Protein AF-A0A9E5D4A3-F1 (afdb_monomer_lite)

Radius of gyration: 12.53 Å; chains: 1; bounding box: 36×24×28 Å

Sequence (69 aa):
LSGLDSAGLGSPEGRISHLAASMEKGLFIVDVWESEALLGAFSETLVPLISGTGATPAAPRILPLHNTL

Structure (mmCIF, N/CA/C/O backbone):
data_AF-A0A9E5D4A3-F1
#
_entry.id   AF-A0A9E5D4A3-F1
#
loop_
_atom_site.group_PDB
_atom_site.id
_atom_site.type_symbol
_atom_site.label_atom_id
_atom_site.label_alt_id
_atom_site.label_comp_id
_atom_site.label_asym_id
_atom_site.label_entity_id
_atom_site.label_seq_id
_atom_site.pdbx_PDB_ins_code
_atom_site.Cartn_x
_atom_site.Cartn_y
_atom_site.Cartn_z
_atom_site.occupancy
_atom_site.B_iso_or_equiv
_atom_site.auth_seq_id
_atom_site.auth_comp_id
_atom_site.auth_asym_id
_atom_site.auth_atom_id
_atom_site.pdbx_PDB_model_num
ATOM 1 N N . LEU A 1 1 ? -6.578 -8.258 10.930 1.00 52.44 1 LEU A N 1
ATOM 2 C CA . LEU A 1 1 ? -5.665 -9.206 10.249 1.00 52.44 1 LEU A CA 1
ATOM 3 C C . LEU A 1 1 ? -6.412 -10.404 9.645 1.00 52.44 1 LEU A C 1
ATOM 5 O O . LEU A 1 1 ? -6.135 -10.723 8.502 1.00 52.44 1 LEU A O 1
ATOM 9 N N . SER A 1 2 ? -7.448 -10.959 10.297 1.00 57.31 2 SER A N 1
ATOM 10 C CA . SER A 1 2 ? -8.200 -12.138 9.806 1.00 57.31 2 SER A CA 1
ATOM 11 C C . SER A 1 2 ? -8.753 -12.071 8.369 1.00 57.31 2 SER A C 1
ATOM 13 O O . SER A 1 2 ? -8.808 -13.098 7.699 1.00 57.31 2 SER A O 1
ATOM 15 N N . GLY A 1 3 ? -9.153 -10.894 7.870 1.00 59.88 3 GLY A N 1
ATOM 16 C CA . GLY A 1 3 ? -9.667 -10.740 6.500 1.00 59.88 3 GLY A CA 1
ATOM 17 C C . GLY A 1 3 ? -8.601 -10.849 5.402 1.00 59.88 3 GLY A C 1
ATOM 18 O O . GLY A 1 3 ? -8.890 -11.374 4.333 1.00 59.88 3 GLY A O 1
ATOM 19 N N . LEU A 1 4 ? -7.366 -10.405 5.671 1.00 58.81 4 LEU A N 1
ATOM 20 C CA . LEU A 1 4 ? -6.256 -10.491 4.712 1.00 58.81 4 LEU A CA 1
ATOM 21 C C . LEU A 1 4 ? -5.694 -11.909 4.643 1.00 58.81 4 LEU A C 1
ATOM 23 O O . LEU A 1 4 ? -5.442 -12.407 3.552 1.00 58.81 4 LEU A O 1
ATOM 27 N N . ASP A 1 5 ? -5.585 -12.587 5.785 1.00 60.62 5 ASP A N 1
ATOM 28 C CA . ASP A 1 5 ? -5.155 -13.988 5.832 1.00 60.62 5 ASP A CA 1
ATOM 29 C C . ASP A 1 5 ? -6.165 -14.903 5.124 1.00 60.62 5 ASP A C 1
ATOM 31 O O . ASP A 1 5 ? -5.780 -15.769 4.343 1.00 60.62 5 ASP A O 1
ATOM 35 N N . SER A 1 6 ? -7.466 -14.649 5.312 1.00 59.22 6 SER A N 1
ATOM 36 C CA . SER A 1 6 ? -8.537 -15.382 4.618 1.00 59.22 6 SER A CA 1
ATOM 37 C C . SER A 1 6 ? -8.567 -15.113 3.108 1.00 59.22 6 SER A C 1
ATOM 39 O O . SER A 1 6 ? -9.029 -15.959 2.349 1.00 59.22 6 SER A O 1
ATOM 41 N N . ALA A 1 7 ? -8.061 -13.957 2.667 1.00 61.44 7 ALA A N 1
ATOM 42 C CA . ALA A 1 7 ? -7.877 -13.622 1.256 1.00 61.44 7 ALA A CA 1
ATOM 43 C C . ALA A 1 7 ? -6.536 -14.128 0.684 1.00 61.44 7 ALA A C 1
ATOM 45 O O . ALA A 1 7 ? -6.254 -13.897 -0.488 1.00 61.44 7 ALA A O 1
ATOM 46 N N . GLY A 1 8 ? -5.690 -14.785 1.491 1.00 60.19 8 GLY A N 1
ATOM 47 C CA . GLY A 1 8 ? -4.342 -15.208 1.088 1.00 60.19 8 GLY A CA 1
ATOM 48 C C . GLY A 1 8 ? -3.343 -14.055 0.934 1.00 60.19 8 GLY A C 1
ATOM 49 O O . GLY A 1 8 ? -2.245 -14.247 0.424 1.00 60.19 8 GLY A O 1
ATOM 50 N N . LEU A 1 9 ? -3.697 -12.855 1.395 1.00 67.25 9 LEU A N 1
ATOM 51 C CA . LEU A 1 9 ? -2.945 -11.614 1.213 1.00 67.25 9 LEU A CA 1
ATOM 52 C C . LEU A 1 9 ? -2.135 -11.203 2.453 1.00 67.25 9 LEU A C 1
ATOM 54 O O . LEU A 1 9 ? -1.723 -10.050 2.580 1.00 67.25 9 LEU A O 1
ATOM 58 N N . GLY A 1 10 ? -1.878 -12.138 3.372 1.00 75.19 10 GLY A N 1
ATOM 59 C CA . GLY A 1 10 ? -0.938 -11.923 4.478 1.00 75.19 10 GLY A CA 1
ATOM 60 C C . GLY A 1 10 ? 0.488 -11.627 3.984 1.00 75.19 10 GLY A C 1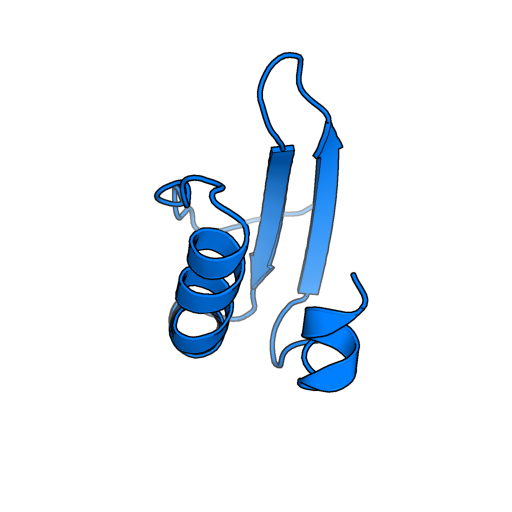
ATOM 61 O O . GLY A 1 10 ? 1.228 -10.888 4.634 1.00 75.19 10 GLY A O 1
ATOM 62 N N . SER A 1 11 ? 0.839 -12.122 2.791 1.00 83.00 11 SER A N 1
ATOM 63 C CA . SER A 1 11 ? 2.109 -11.876 2.097 1.00 83.00 11 SER A CA 1
ATOM 64 C C . SER A 1 11 ? 1.870 -11.673 0.589 1.00 83.00 11 SER A C 1
ATOM 66 O O . SER A 1 11 ? 2.065 -12.610 -0.184 1.00 83.00 11 SER A O 1
ATOM 68 N N . PRO A 1 12 ? 1.398 -10.488 0.162 1.00 90.19 12 PRO A N 1
ATOM 69 C CA . PRO A 1 12 ? 1.112 -10.202 -1.238 1.00 90.19 12 PRO A CA 1
ATOM 70 C C . PRO A 1 12 ? 2.387 -10.244 -2.090 1.00 90.19 12 PRO A C 1
ATOM 72 O O . PRO A 1 12 ? 3.480 -9.926 -1.615 1.00 90.19 12 PRO A O 1
ATOM 75 N N . GLU A 1 13 ? 2.229 -10.639 -3.353 1.00 91.88 13 GLU A N 1
ATOM 76 C CA . GLU A 1 13 ? 3.323 -10.749 -4.319 1.00 91.88 13 GLU A CA 1
ATOM 77 C C . GLU A 1 13 ? 4.076 -9.419 -4.476 1.00 91.88 13 GLU A C 1
ATOM 79 O O . GLU A 1 13 ? 3.471 -8.357 -4.616 1.00 91.88 13 GLU A O 1
ATOM 84 N N . GLY A 1 14 ? 5.409 -9.477 -4.435 1.00 95.25 14 GLY A N 1
ATOM 85 C CA . GLY A 1 14 ? 6.283 -8.319 -4.627 1.00 95.25 14 GLY A CA 1
ATOM 86 C C . G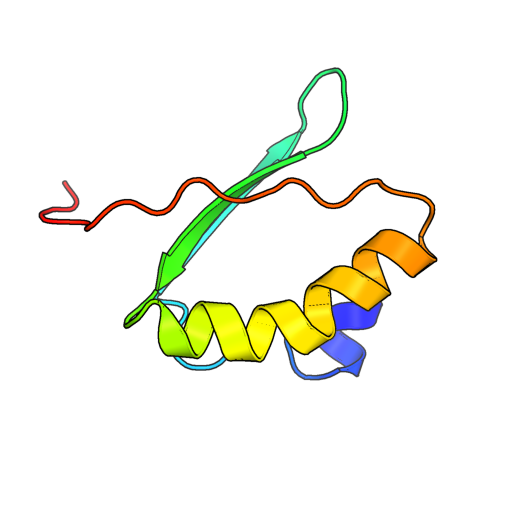LY A 1 14 ? 6.344 -7.324 -3.468 1.00 95.25 14 GLY A C 1
ATOM 87 O O . GLY A 1 14 ? 7.020 -6.301 -3.601 1.00 95.25 14 GLY A O 1
ATOM 88 N N . ARG A 1 15 ? 5.682 -7.573 -2.328 1.00 96.00 15 ARG A N 1
ATOM 89 C CA . ARG A 1 15 ? 5.889 -6.756 -1.122 1.00 96.00 15 ARG A CA 1
ATOM 90 C C . ARG A 1 15 ? 7.171 -7.186 -0.413 1.00 96.00 15 ARG A C 1
ATOM 92 O O . ARG A 1 15 ? 7.266 -8.296 0.099 1.00 96.00 15 ARG A O 1
ATOM 99 N N . ILE A 1 16 ? 8.129 -6.271 -0.338 1.00 96.06 16 ILE A N 1
ATOM 100 C CA . ILE A 1 16 ? 9.453 -6.470 0.263 1.00 96.06 16 ILE A CA 1
ATOM 101 C C . ILE A 1 16 ? 9.411 -6.228 1.776 1.00 96.06 16 ILE A C 1
ATOM 103 O O . ILE A 1 16 ? 10.025 -6.961 2.547 1.00 96.06 16 ILE A O 1
ATOM 107 N N . SER A 1 17 ? 8.693 -5.192 2.216 1.00 94.75 17 SER A N 1
ATOM 108 C CA . SER A 1 17 ? 8.569 -4.838 3.633 1.00 94.75 17 SER A CA 1
ATOM 109 C C . SER A 1 17 ? 7.198 -4.241 3.924 1.00 94.75 17 SER A C 1
ATOM 111 O O . SER A 1 17 ? 6.602 -3.608 3.053 1.00 94.75 17 SER A O 1
ATOM 113 N N . HIS A 1 18 ? 6.718 -4.457 5.147 1.00 93.88 18 HIS A N 1
ATOM 114 C CA . HIS A 1 18 ? 5.480 -3.902 5.681 1.00 93.88 18 HIS A CA 1
ATOM 115 C C . HIS A 1 18 ? 5.723 -3.442 7.115 1.00 93.88 18 HIS A C 1
ATOM 117 O O . HIS A 1 18 ? 6.026 -4.251 7.995 1.00 93.88 18 HIS A O 1
ATOM 123 N N . LEU A 1 19 ? 5.583 -2.143 7.349 1.00 93.88 19 LEU A N 1
ATOM 124 C CA . LEU A 1 19 ? 5.722 -1.523 8.658 1.00 93.88 19 LEU A CA 1
ATOM 125 C C . LEU A 1 19 ? 4.408 -0.838 9.011 1.00 93.88 19 LEU A C 1
ATOM 127 O O . LEU A 1 19 ? 3.868 -0.067 8.219 1.00 93.88 19 LEU A O 1
ATOM 131 N N . ALA A 1 20 ? 3.917 -1.096 10.219 1.00 93.44 20 ALA A N 1
ATOM 132 C CA . ALA A 1 20 ? 2.677 -0.526 10.716 1.00 93.44 20 ALA A CA 1
ATOM 133 C C . ALA A 1 20 ? 2.881 0.069 12.108 1.00 93.44 20 ALA A C 1
ATOM 135 O O . ALA A 1 20 ? 3.452 -0.569 12.993 1.00 93.44 20 ALA A O 1
ATOM 136 N N . ALA A 1 21 ? 2.370 1.278 12.308 1.00 93.56 21 ALA A N 1
ATOM 137 C CA . ALA A 1 21 ? 2.316 1.932 13.605 1.00 93.56 21 ALA A CA 1
ATOM 138 C C . ALA A 1 21 ? 0.918 2.498 13.858 1.00 93.56 21 ALA A C 1
ATOM 140 O O . ALA A 1 21 ? 0.257 3.006 12.950 1.00 93.56 21 ALA A O 1
ATOM 141 N N . SER A 1 22 ? 0.477 2.441 15.111 1.00 94.69 22 SER A N 1
ATOM 142 C CA . SER A 1 22 ? -0.736 3.133 15.54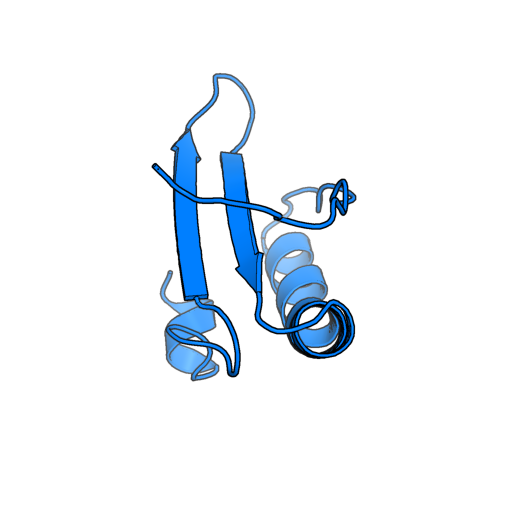2 1.00 94.69 22 SER A CA 1
ATOM 143 C C . SER A 1 22 ? -0.438 4.614 15.755 1.00 94.69 22 SER A C 1
ATOM 145 O O . SER A 1 22 ? 0.546 4.966 16.403 1.00 94.69 22 SER A O 1
ATOM 147 N N . MET A 1 23 ? -1.307 5.479 15.241 1.00 93.00 23 MET A N 1
ATOM 148 C CA . MET A 1 23 ? -1.316 6.908 15.555 1.00 93.00 23 MET A CA 1
ATOM 149 C C . MET A 1 23 ? -2.499 7.229 16.473 1.00 93.00 23 MET A C 1
ATOM 151 O O . MET A 1 23 ? -3.378 6.393 16.679 1.00 93.00 23 MET A O 1
ATOM 155 N N . GLU A 1 24 ? -2.566 8.461 16.989 1.00 93.44 24 GLU A N 1
ATOM 156 C CA . GLU A 1 24 ? -3.744 8.937 17.736 1.00 93.44 24 GLU A CA 1
ATOM 157 C C . GLU A 1 24 ? -5.038 8.773 16.916 1.00 93.44 24 GLU A C 1
ATOM 159 O O . GLU A 1 24 ? -6.093 8.442 17.455 1.00 93.44 24 GLU A O 1
ATOM 164 N N . LYS A 1 25 ? -4.943 8.950 15.591 1.00 89.19 25 LYS A N 1
ATOM 165 C CA . LYS A 1 25 ? -6.030 8.697 14.642 1.00 89.19 25 LYS A CA 1
ATOM 166 C C . LYS A 1 25 ? -5.555 7.790 13.513 1.00 89.19 25 LYS A C 1
ATOM 168 O O . LYS A 1 25 ? -4.874 8.236 12.593 1.00 89.19 25 LYS A O 1
ATOM 173 N N . GLY A 1 26 ? -5.973 6.530 13.568 1.00 90.25 26 GLY A N 1
ATOM 174 C CA . GLY A 1 26 ? -5.739 5.551 12.509 1.00 90.25 26 GLY A CA 1
ATOM 175 C C . GLY A 1 26 ? -4.351 4.912 12.549 1.00 90.25 26 GLY A C 1
ATOM 176 O O . GLY A 1 26 ? -3.703 4.838 13.593 1.00 90.25 26 GLY A O 1
ATOM 177 N N . LEU A 1 27 ? -3.925 4.406 11.394 1.00 91.94 27 LEU A N 1
ATOM 178 C CA . LEU A 1 27 ? -2.671 3.678 11.222 1.00 91.94 27 LEU A CA 1
ATOM 179 C C . LEU A 1 27 ? -1.732 4.446 10.294 1.00 91.94 27 LEU A C 1
ATOM 181 O O . LEU A 1 27 ? -2.167 5.048 9.313 1.00 91.94 27 LEU A O 1
A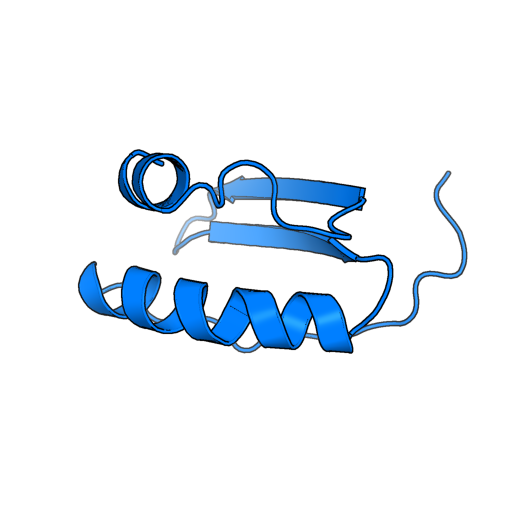TOM 185 N N . PHE A 1 28 ? -0.440 4.377 10.592 1.00 93.12 28 PHE A N 1
ATOM 186 C CA . PHE A 1 28 ? 0.634 4.770 9.695 1.00 93.12 28 PHE A CA 1
ATOM 187 C C . PHE A 1 28 ? 1.253 3.508 9.105 1.00 93.12 28 PHE A C 1
ATOM 189 O O . PHE A 1 28 ? 1.779 2.679 9.848 1.00 93.12 28 PHE A O 1
ATOM 196 N N . ILE A 1 29 ? 1.161 3.361 7.785 1.00 93.44 29 ILE A N 1
ATOM 197 C CA . ILE A 1 29 ? 1.658 2.194 7.058 1.00 93.44 29 ILE A CA 1
ATOM 198 C C . ILE A 1 29 ? 2.744 2.645 6.086 1.00 93.44 29 ILE A C 1
ATOM 200 O O . ILE A 1 29 ? 2.551 3.613 5.348 1.00 93.44 29 ILE A O 1
ATOM 204 N N . VAL A 1 30 ? 3.866 1.932 6.081 1.00 95.50 30 VAL A N 1
ATOM 205 C CA . VAL A 1 30 ? 4.925 2.070 5.080 1.00 95.50 30 VAL A CA 1
ATOM 206 C C . VAL A 1 30 ? 5.211 0.697 4.511 1.00 95.50 30 VAL A C 1
ATOM 208 O O . VAL A 1 30 ? 5.621 -0.205 5.242 1.00 95.50 30 VAL A O 1
ATOM 211 N N . ASP A 1 31 ? 5.047 0.578 3.199 1.00 95.38 31 ASP A N 1
ATOM 212 C CA . ASP A 1 31 ? 5.377 -0.633 2.469 1.00 95.38 31 ASP A CA 1
ATOM 213 C C . ASP A 1 31 ? 6.471 -0.351 1.443 1.00 95.38 31 ASP A C 1
ATOM 215 O O . ASP A 1 31 ? 6.520 0.722 0.836 1.00 95.38 31 ASP A O 1
ATOM 219 N N . VAL A 1 32 ? 7.322 -1.348 1.219 1.00 97.00 32 VAL A N 1
ATOM 220 C CA . VAL A 1 32 ? 8.275 -1.367 0.107 1.00 97.00 32 VAL A CA 1
ATOM 221 C C . VAL A 1 32 ? 7.827 -2.446 -0.865 1.00 97.00 32 VAL A C 1
ATOM 223 O O . VAL A 1 32 ? 7.559 -3.573 -0.449 1.00 97.00 32 VAL A O 1
ATOM 226 N N . TRP A 1 33 ? 7.760 -2.102 -2.146 1.00 97.38 33 TRP A N 1
ATOM 227 C CA . TRP A 1 33 ? 7.293 -2.983 -3.213 1.00 97.38 33 TRP A CA 1
ATOM 228 C C . TRP A 1 33 ? 8.326 -3.067 -4.329 1.00 97.38 33 TRP A C 1
ATOM 230 O O . TRP A 1 33 ? 9.020 -2.090 -4.607 1.00 97.38 33 TRP A O 1
ATOM 240 N N . GLU A 1 34 ? 8.390 -4.217 -4.996 1.00 97.56 34 GLU A N 1
ATOM 241 C CA . GLU A 1 34 ? 9.212 -4.416 -6.194 1.00 97.56 34 GLU A CA 1
ATOM 242 C C . GLU A 1 34 ? 8.786 -3.495 -7.346 1.00 97.56 34 GLU A C 1
ATOM 244 O O . GLU A 1 34 ? 9.619 -3.069 -8.145 1.00 97.56 34 GLU A O 1
ATOM 249 N N . SER A 1 35 ? 7.493 -3.166 -7.439 1.00 96.88 35 SER A N 1
ATOM 250 C CA . SER A 1 35 ? 6.972 -2.215 -8.421 1.00 96.88 35 SER A CA 1
ATOM 251 C C . SER A 1 35 ? 5.660 -1.566 -7.975 1.00 96.88 35 SER A C 1
ATOM 253 O O . SER A 1 35 ? 4.887 -2.142 -7.207 1.00 96.88 35 SER A O 1
ATOM 255 N N . GLU A 1 36 ? 5.369 -0.382 -8.521 1.00 96.00 36 GLU A N 1
ATOM 256 C CA . GLU A 1 36 ? 4.081 0.296 -8.319 1.00 96.00 36 GLU A CA 1
ATOM 257 C C . GLU A 1 36 ? 2.898 -0.514 -8.875 1.00 96.00 36 GLU A C 1
ATOM 259 O O . GLU A 1 36 ? 1.799 -0.454 -8.329 1.00 96.00 36 GLU A O 1
ATOM 264 N N . ALA A 1 37 ? 3.117 -1.309 -9.930 1.00 96.31 37 ALA A N 1
ATOM 265 C CA . ALA A 1 37 ? 2.080 -2.145 -10.531 1.00 96.31 37 ALA A CA 1
ATOM 266 C C . ALA A 1 37 ? 1.591 -3.243 -9.571 1.00 96.31 37 ALA A C 1
ATOM 268 O O . ALA A 1 37 ? 0.386 -3.465 -9.459 1.00 96.31 37 ALA A O 1
ATOM 269 N N . LEU A 1 38 ? 2.508 -3.888 -8.839 1.00 95.69 38 LEU A N 1
ATOM 270 C CA . LEU A 1 38 ? 2.168 -4.919 -7.850 1.00 95.69 38 LEU A CA 1
ATOM 271 C C . LEU A 1 38 ? 1.434 -4.326 -6.640 1.00 95.69 38 LEU A C 1
ATOM 273 O O . LEU A 1 38 ? 0.446 -4.898 -6.176 1.00 95.69 38 LEU A O 1
ATOM 277 N N . LEU A 1 39 ? 1.833 -3.128 -6.196 1.00 95.00 39 LEU A N 1
ATOM 278 C CA . LEU A 1 39 ? 1.067 -2.365 -5.207 1.00 95.00 39 LEU A CA 1
ATOM 279 C C . LEU A 1 39 ? -0.349 -2.050 -5.717 1.00 95.00 39 LEU A C 1
ATOM 281 O O . LEU A 1 3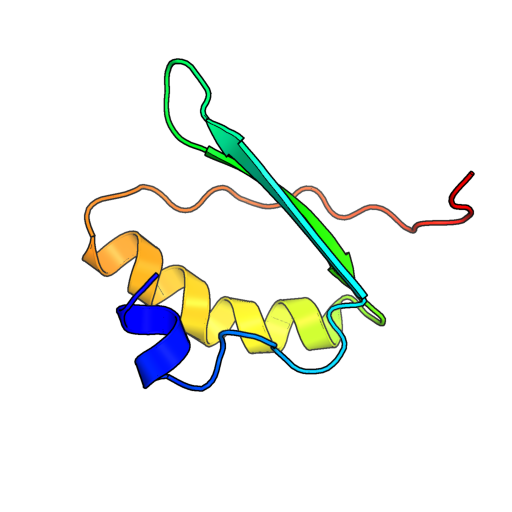9 ? -1.317 -2.186 -4.965 1.00 95.00 39 LEU A O 1
ATOM 285 N N . GLY A 1 40 ? -0.481 -1.629 -6.977 1.00 94.62 40 GLY A N 1
ATOM 286 C CA . GLY A 1 40 ? -1.768 -1.344 -7.612 1.00 94.62 40 GLY A CA 1
ATOM 287 C C . GLY A 1 40 ? -2.700 -2.554 -7.587 1.00 94.62 40 GLY A C 1
ATOM 288 O O . GLY A 1 40 ? -3.802 -2.461 -7.048 1.00 94.62 40 GLY A O 1
ATOM 289 N N . ALA A 1 41 ? -2.219 -3.706 -8.060 1.00 94.12 41 ALA A N 1
ATOM 290 C CA . ALA A 1 41 ? -2.979 -4.956 -8.070 1.00 94.12 41 ALA A CA 1
ATOM 291 C C . ALA A 1 41 ? -3.430 -5.379 -6.659 1.00 94.12 41 ALA A C 1
ATOM 293 O O . ALA A 1 41 ? -4.580 -5.766 -6.452 1.00 94.12 41 ALA A O 1
ATOM 294 N N . PHE A 1 42 ? -2.562 -5.247 -5.653 1.00 92.44 42 PHE A N 1
A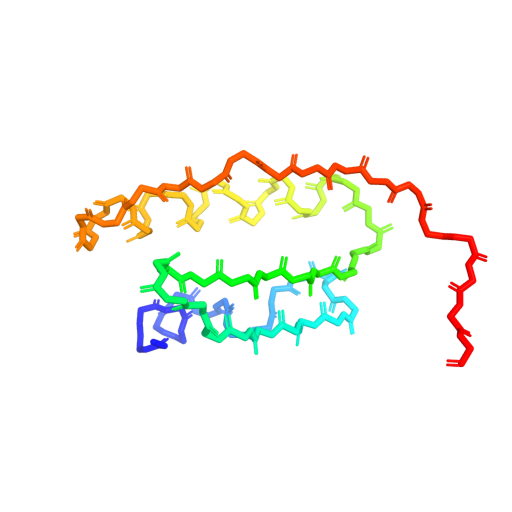TOM 295 C CA . PHE A 1 42 ? -2.939 -5.517 -4.264 1.00 92.44 42 PHE A CA 1
ATOM 296 C C . PHE A 1 42 ? -3.983 -4.518 -3.730 1.00 92.44 42 PHE A C 1
ATOM 298 O O . PHE A 1 42 ? -4.917 -4.900 -3.015 1.00 92.44 42 PHE A O 1
ATOM 305 N N . SER A 1 43 ? -3.860 -3.242 -4.102 1.00 91.94 43 SER A N 1
ATOM 306 C CA . SER A 1 43 ? -4.751 -2.168 -3.650 1.00 91.94 43 SER A CA 1
ATOM 307 C C . SER A 1 43 ? -6.198 -2.370 -4.099 1.00 91.94 43 SER A C 1
ATOM 309 O O . SER A 1 43 ? -7.110 -2.030 -3.343 1.00 91.94 43 SER A O 1
ATOM 311 N N . GLU A 1 44 ? -6.423 -2.982 -5.267 1.00 92.88 44 GLU A N 1
ATOM 312 C CA . GLU A 1 44 ? -7.761 -3.343 -5.762 1.00 92.88 44 GLU A CA 1
ATOM 313 C C . GLU A 1 44 ? -8.523 -4.246 -4.783 1.00 92.88 44 GLU A C 1
ATOM 315 O O . GLU A 1 44 ? -9.740 -4.122 -4.649 1.00 92.88 44 GLU A O 1
ATOM 320 N N . THR A 1 45 ? -7.812 -5.104 -4.042 1.00 90.69 45 THR A N 1
ATOM 321 C CA . THR A 1 45 ? -8.416 -5.955 -3.005 1.00 90.69 45 THR A CA 1
ATOM 322 C C . THR A 1 45 ? -8.406 -5.289 -1.629 1.00 90.69 45 THR A C 1
ATOM 324 O O . THR A 1 45 ? -9.381 -5.387 -0.881 1.00 90.69 45 THR A O 1
ATOM 327 N N . LEU A 1 46 ? -7.329 -4.584 -1.270 1.00 90.69 46 LEU A N 1
ATOM 328 C CA . LEU A 1 46 ? -7.180 -3.982 0.057 1.00 90.69 46 LEU A CA 1
ATOM 329 C C . LEU A 1 46 ? -8.172 -2.833 0.308 1.00 90.69 46 LEU A C 1
ATOM 331 O O . LEU A 1 46 ? -8.764 -2.756 1.386 1.00 90.69 46 LEU A O 1
ATOM 335 N N . VAL A 1 47 ? -8.358 -1.930 -0.657 1.00 92.69 47 VAL A N 1
ATOM 336 C CA . VAL A 1 47 ? -9.174 -0.714 -0.478 1.00 92.69 47 VAL A CA 1
ATOM 337 C C . VAL A 1 47 ? -10.641 -1.036 -0.145 1.00 92.69 47 VAL A C 1
ATOM 339 O O . VAL A 1 47 ? -11.166 -0.450 0.813 1.00 92.69 47 VAL A O 1
ATOM 342 N N . PRO A 1 48 ? -11.311 -1.979 -0.839 1.00 91.75 48 PRO A N 1
ATOM 343 C CA . PRO A 1 48 ? -12.651 -2.422 -0.458 1.00 91.75 48 PRO A CA 1
ATOM 344 C C . PRO A 1 48 ? -12.712 -3.036 0.943 1.00 91.75 48 PRO A C 1
ATOM 346 O O . PRO A 1 48 ? -13.654 -2.757 1.682 1.00 91.75 48 PRO A O 1
ATOM 349 N N . LEU A 1 49 ? -11.704 -3.821 1.345 1.00 90.62 49 LEU A N 1
ATOM 350 C CA . LEU A 1 49 ? -11.652 -4.424 2.681 1.00 90.62 49 LEU A CA 1
ATOM 351 C C . LEU A 1 49 ? -11.543 -3.361 3.779 1.00 90.62 49 LEU A C 1
ATOM 353 O O . LEU A 1 49 ? -12.266 -3.441 4.769 1.00 90.62 49 LEU A O 1
ATOM 357 N N . ILE A 1 50 ? -10.696 -2.342 3.593 1.00 90.06 50 ILE A N 1
ATOM 358 C CA . ILE A 1 50 ? -10.588 -1.210 4.528 1.00 90.06 50 ILE A CA 1
ATOM 359 C C . ILE A 1 50 ? -11.935 -0.488 4.621 1.00 90.06 50 ILE A C 1
ATOM 361 O O . ILE A 1 50 ? -12.459 -0.306 5.721 1.00 90.06 50 ILE A O 1
ATOM 365 N N . SER A 1 51 ? -12.527 -0.151 3.475 1.00 91.94 51 SER A N 1
ATOM 366 C CA . SER A 1 51 ? -13.820 0.541 3.409 1.00 91.94 51 SER A CA 1
ATOM 367 C C . SER A 1 51 ? -14.937 -0.260 4.091 1.00 91.94 51 SER A C 1
ATOM 369 O O . SER A 1 51 ? -15.758 0.305 4.809 1.00 91.94 51 SER A O 1
ATOM 371 N N . GLY A 1 52 ? -14.928 -1.589 3.947 1.00 91.31 52 GLY A N 1
ATOM 372 C CA . GLY A 1 52 ? -15.881 -2.501 4.585 1.00 91.31 52 GLY A CA 1
ATOM 373 C C . GLY A 1 52 ? -15.819 -2.521 6.117 1.00 91.31 52 GLY A C 1
ATOM 374 O O . GLY A 1 52 ? -16.792 -2.909 6.757 1.00 91.31 52 GLY A O 1
ATOM 375 N N . THR A 1 53 ? -14.718 -2.063 6.723 1.00 89.19 53 THR A N 1
ATOM 376 C CA . THR A 1 53 ? -14.603 -1.902 8.187 1.00 89.19 53 THR A CA 1
ATOM 377 C C . THR A 1 53 ? -15.139 -0.562 8.703 1.00 89.19 53 THR A C 1
ATOM 379 O O . THR A 1 53 ? -15.142 -0.329 9.910 1.00 89.19 53 THR A O 1
ATOM 382 N N . GLY A 1 54 ? -15.564 0.339 7.808 1.00 90.56 54 GLY A N 1
ATOM 383 C CA . GLY A 1 54 ? -15.915 1.724 8.136 1.00 90.56 54 GLY A CA 1
ATOM 384 C C . GLY A 1 54 ? -14.705 2.655 8.282 1.00 90.56 54 GLY A C 1
ATOM 385 O O . GLY A 1 54 ? -14.876 3.848 8.534 1.00 90.56 54 GLY A O 1
ATOM 386 N N . ALA A 1 55 ? -13.484 2.142 8.111 1.00 90.38 55 ALA A N 1
ATOM 387 C CA . ALA A 1 55 ? -12.278 2.955 8.047 1.00 90.38 55 ALA A CA 1
ATOM 388 C C . ALA A 1 55 ? -12.176 3.691 6.701 1.00 90.38 55 ALA A C 1
ATOM 390 O O . ALA A 1 55 ? -12.655 3.221 5.671 1.00 90.38 55 ALA A O 1
ATOM 391 N N . THR A 1 56 ? -11.515 4.849 6.703 1.00 91.81 56 THR A N 1
ATOM 392 C CA . THR A 1 56 ? -11.228 5.608 5.479 1.00 91.81 56 THR A CA 1
ATOM 393 C C . THR A 1 56 ? -9.875 5.177 4.905 1.00 91.81 56 THR A C 1
ATOM 395 O O . THR A 1 56 ? -8.867 5.321 5.601 1.00 91.81 56 THR A O 1
ATOM 398 N N . PRO A 1 57 ? -9.811 4.671 3.659 1.00 90.69 57 PRO A N 1
ATOM 399 C CA . PRO A 1 57 ? -8.544 4.395 2.991 1.00 90.69 57 PRO A CA 1
ATOM 400 C C . PRO A 1 57 ? -7.733 5.681 2.803 1.00 90.69 57 PRO A C 1
ATOM 402 O O . PRO A 1 57 ? -8.254 6.689 2.323 1.00 90.69 57 PRO A O 1
ATOM 405 N N . ALA A 1 58 ? -6.451 5.648 3.162 1.00 86.81 58 ALA A N 1
ATOM 406 C CA . ALA A 1 58 ? -5.537 6.746 2.875 1.00 86.81 58 ALA A CA 1
ATOM 407 C C . ALA A 1 58 ? -5.032 6.646 1.428 1.00 86.81 58 ALA A C 1
ATOM 409 O O . ALA A 1 58 ? -4.682 5.560 0.968 1.00 86.81 58 ALA A O 1
ATOM 410 N N . ALA A 1 59 ? -4.949 7.778 0.725 1.00 88.50 59 ALA A N 1
ATOM 411 C CA . ALA A 1 59 ? -4.233 7.837 -0.545 1.00 88.50 59 ALA A CA 1
ATOM 412 C C . ALA A 1 59 ? -2.722 7.702 -0.270 1.00 88.50 59 ALA A C 1
ATOM 414 O O . ALA A 1 59 ? -2.177 8.521 0.481 1.00 88.50 59 ALA A O 1
ATOM 415 N N . PRO A 1 60 ? -2.034 6.690 -0.825 1.00 91.06 60 PRO A N 1
ATOM 416 C CA . PRO A 1 60 ? -0.621 6.496 -0.553 1.00 91.06 60 PRO A CA 1
ATOM 417 C C . PRO A 1 60 ? 0.214 7.559 -1.269 1.00 91.06 60 PRO A C 1
ATOM 419 O O . PRO A 1 60 ? -0.070 7.958 -2.399 1.00 91.06 60 PRO A O 1
ATOM 422 N N . ARG A 1 61 ? 1.297 7.990 -0.621 1.00 95.56 61 ARG A N 1
ATOM 423 C CA . ARG A 1 61 ? 2.369 8.723 -1.293 1.00 95.56 61 ARG A CA 1
ATOM 424 C C . ARG A 1 61 ? 3.369 7.710 -1.838 1.00 95.56 61 ARG A C 1
ATOM 426 O O . ARG A 1 61 ? 3.968 6.981 -1.055 1.00 95.56 61 ARG A O 1
ATOM 433 N N . ILE A 1 62 ? 3.567 7.707 -3.152 1.00 95.94 62 ILE A N 1
ATOM 434 C CA . ILE A 1 62 ? 4.494 6.793 -3.824 1.00 95.94 62 ILE A CA 1
ATOM 435 C C . ILE A 1 62 ? 5.821 7.502 -4.087 1.00 95.94 62 ILE A C 1
ATOM 437 O O . ILE A 1 62 ? 5.840 8.640 -4.559 1.00 95.94 62 ILE A O 1
ATOM 441 N N . LEU A 1 63 ? 6.925 6.855 -3.714 1.00 96.62 63 LEU A N 1
ATOM 442 C CA . LEU A 1 63 ? 8.283 7.375 -3.851 1.00 96.62 63 LEU A CA 1
ATOM 443 C C . LEU A 1 63 ? 9.215 6.247 -4.317 1.00 96.62 63 LEU A C 1
ATOM 445 O O . LEU A 1 63 ? 9.128 5.147 -3.769 1.00 96.62 63 LEU A O 1
ATOM 449 N N . PRO A 1 64 ? 10.140 6.504 -5.260 1.00 96.75 64 PRO A N 1
ATOM 450 C CA . PRO A 1 64 ? 11.166 5.533 -5.609 1.00 96.75 64 PRO A CA 1
ATOM 451 C C . PRO A 1 64 ? 12.139 5.347 -4.437 1.00 96.75 64 PRO A C 1
ATOM 453 O O . PRO A 1 64 ? 12.721 6.309 -3.930 1.00 96.75 64 PRO A O 1
ATOM 456 N N . LEU A 1 65 ? 12.328 4.099 -4.008 1.00 96.06 65 LEU A N 1
ATOM 457 C CA . LEU A 1 65 ? 13.302 3.747 -2.980 1.00 96.06 65 LEU A CA 1
ATOM 458 C C . LEU A 1 65 ? 14.663 3.488 -3.628 1.00 96.06 65 LEU A C 1
ATOM 460 O O . LEU A 1 65 ? 14.829 2.532 -4.379 1.00 96.06 65 LEU A O 1
ATOM 464 N N . HIS A 1 66 ? 15.646 4.333 -3.324 1.00 96.38 66 HIS A N 1
ATOM 465 C CA . HIS A 1 66 ? 16.996 4.197 -3.880 1.00 96.38 66 HIS A CA 1
ATOM 466 C C . HIS A 1 66 ? 17.955 3.416 -2.979 1.00 96.38 66 HIS A C 1
ATOM 468 O O . HIS A 1 66 ? 18.955 2.897 -3.467 1.00 96.38 66 HIS A O 1
ATOM 474 N N . ASN A 1 67 ? 17.689 3.364 -1.671 1.00 95.56 67 ASN A N 1
ATOM 475 C CA . ASN A 1 67 ? 18.554 2.695 -0.706 1.00 95.56 67 ASN A CA 1
ATOM 476 C C . ASN A 1 67 ? 17.795 2.346 0.585 1.00 95.56 67 ASN A C 1
ATOM 478 O O . ASN A 1 67 ? 16.836 3.025 0.943 1.00 95.56 67 ASN A O 1
ATOM 482 N N . THR A 1 68 ? 18.255 1.328 1.307 1.00 91.00 68 THR A N 1
ATOM 483 C CA . THR A 1 68 ? 17.848 1.005 2.685 1.00 91.00 68 THR A CA 1
ATOM 484 C C . THR A 1 68 ? 19.121 0.759 3.484 1.00 91.00 68 THR A C 1
ATOM 486 O O . THR A 1 68 ? 19.999 0.039 3.012 1.00 91.00 68 THR A O 1
ATOM 489 N N . LEU A 1 69 ? 19.248 1.416 4.637 1.00 89.19 69 LEU A N 1
ATOM 490 C CA . LEU A 1 69 ? 20.441 1.386 5.487 1.00 89.19 69 LEU A CA 1
ATOM 491 C C . LEU A 1 69 ? 20.200 0.561 6.747 1.00 89.19 69 LEU A C 1
ATOM 493 O O . LEU A 1 69 ? 19.063 0.631 7.266 1.00 89.19 69 LEU A O 1
#

pLDDT: mean 88.46, std 11.74, range [52.44, 97.56]

Secondary structure (DSSP, 8-state):
-HHHHHTTTTS-TTEEEEEEEE-SSSEEEEEEES-HHHHHHHHHHHHHHHHHTTPPPPPPPP-------

Foldseek 3Di:
DVVCVVVVNPPFPFWPDWDWDDDPPGIDIDTDGPDPVSVVVVCVVVCVVCVVVVHHDDDDDDDDDPDDD